Protein AF-A0A5B9QD52-F1 (afdb_monomer)

pLDDT: mean 87.2, std 7.4, range [59.88, 95.38]

Mean predicted aligned error: 6.41 Å

Foldseek 3Di:
DPDDPVRVVCVPDPDDDDDDDPPNVVVCVVVVVVVVLVCVLVPPDDDCVPQDPVNVVVSVVCVVPPDDDD

Sequence (70 aa):
MPPTEHQRFTRNVVMEVYLCDPYATWRKGANERTYGLLKQFFPKGPDFMQVSHREVARVEQVLNERPRKR

InterPro domains:
  IPR051917 Transposase/Integrase Enzymes [PTHR10948] (5-69)

Organism: NCBI:txid1400387

Radius of gyration: 16.49 Å; Cα contacts (8 Å, |Δi|>4): 13; chains: 1; bounding box: 37×35×3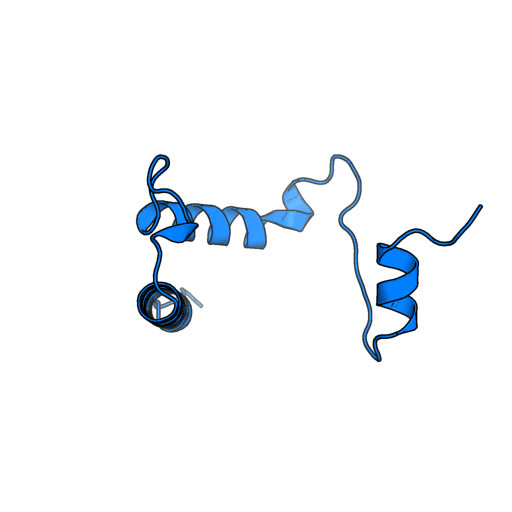3 Å

Solvent-accessible surface area (backbone atoms only — not comparable to full-atom values): 4683 Å² total; per-residue (Å²): 132,82,79,51,71,68,58,52,50,48,73,74,45,100,60,94,80,87,81,76,5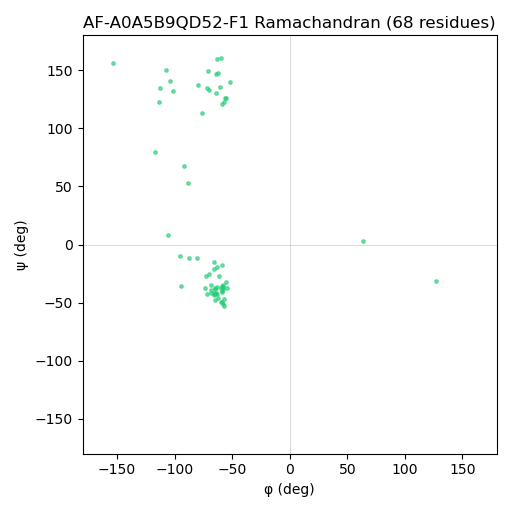9,87,92,43,65,75,80,41,48,68,58,53,53,52,52,57,54,50,41,75,79,54,54,94,82,71,60,70,86,74,58,48,72,68,56,52,53,52,52,51,49,55,63,70,70,48,88,71,90,126

Secondary structure (DSSP, 8-state):
-PPPHHHHHHHHSSS----PPTT-GGGGHHHHHHHHHHHHHS-SSS-GGGS-HHHHHHHHHHHHHSPPP-

Structure (mmCIF, N/CA/C/O backbone):
data_AF-A0A5B9QD52-F1
#
_entry.id   AF-A0A5B9QD52-F1
#
loop_
_atom_site.group_PDB
_atom_site.id
_atom_site.type_symbol
_atom_site.label_atom_id
_atom_site.label_alt_id
_atom_site.label_comp_id
_atom_site.label_asym_id
_atom_site.label_entity_id
_atom_site.label_seq_id
_atom_site.pdbx_PDB_ins_code
_atom_site.Cartn_x
_atom_site.Cartn_y
_atom_site.Cartn_z
_atom_site.occupancy
_atom_site.B_iso_or_equiv
_atom_site.auth_seq_id
_atom_site.auth_comp_id
_atom_site.auth_asym_id
_atom_site.auth_atom_id
_atom_site.pdbx_PDB_model_num
ATOM 1 N N . MET A 1 1 ? 22.177 -22.435 -7.803 1.00 68.88 1 MET A N 1
ATOM 2 C CA . MET A 1 1 ? 21.412 -21.677 -6.787 1.00 68.88 1 MET A CA 1
ATOM 3 C C . MET A 1 1 ? 19.971 -22.160 -6.794 1.00 68.88 1 MET A C 1
ATOM 5 O O . MET A 1 1 ? 19.456 -22.379 -7.887 1.00 68.88 1 MET A O 1
ATOM 9 N N . PRO A 1 2 ? 19.327 -22.343 -5.630 1.00 80.06 2 PRO A N 1
ATOM 10 C CA . PRO A 1 2 ? 17.888 -22.580 -5.585 1.00 80.06 2 PRO A CA 1
ATOM 11 C C . PRO A 1 2 ? 17.135 -21.369 -6.163 1.00 80.06 2 PRO A C 1
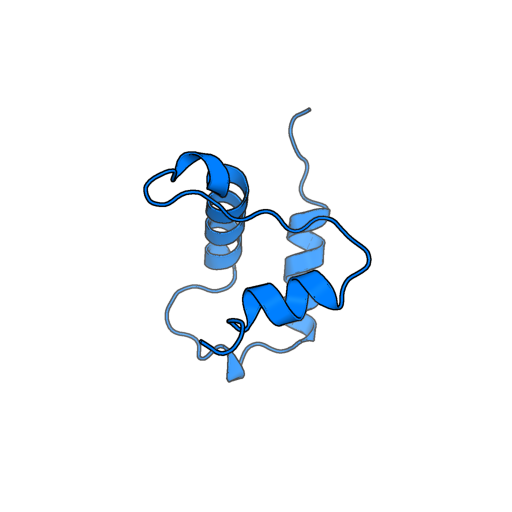ATOM 13 O O . PRO A 1 2 ? 17.618 -20.241 -6.028 1.00 80.06 2 PRO A O 1
ATOM 16 N N . PRO A 1 3 ? 15.974 -21.578 -6.810 1.00 80.50 3 PRO A N 1
ATOM 17 C CA . PRO A 1 3 ? 15.146 -20.471 -7.259 1.00 80.50 3 PRO A CA 1
ATOM 18 C C . PRO A 1 3 ? 14.726 -19.636 -6.051 1.00 80.50 3 PRO A C 1
ATOM 20 O O . PRO A 1 3 ? 14.334 -20.184 -5.016 1.00 80.50 3 PRO A O 1
ATOM 23 N N . THR A 1 4 ? 14.817 -18.319 -6.203 1.00 89.12 4 THR A N 1
ATOM 24 C CA . THR A 1 4 ? 14.330 -17.364 -5.200 1.00 89.12 4 THR A CA 1
ATOM 25 C C . THR A 1 4 ? 12.813 -17.493 -5.034 1.00 89.12 4 THR A C 1
ATOM 27 O O . THR A 1 4 ? 12.122 -17.978 -5.933 1.00 89.12 4 THR A O 1
ATOM 30 N N . GLU A 1 5 ? 12.265 -17.030 -3.911 1.00 87.81 5 GLU A N 1
ATOM 31 C CA . GLU A 1 5 ? 10.825 -17.154 -3.634 1.00 87.81 5 GLU A CA 1
ATOM 32 C C . GLU A 1 5 ? 9.945 -16.490 -4.705 1.00 87.81 5 GLU A C 1
ATOM 34 O O . GLU A 1 5 ? 8.933 -17.065 -5.104 1.00 87.81 5 GLU A O 1
ATOM 39 N N . HIS A 1 6 ? 10.361 -15.350 -5.276 1.00 86.44 6 HIS A N 1
ATOM 40 C CA . HIS A 1 6 ? 9.605 -14.729 -6.371 1.00 86.44 6 HIS A CA 1
ATOM 41 C C . HIS A 1 6 ? 9.593 -15.608 -7.632 1.00 86.44 6 HIS A C 1
ATOM 43 O O . HIS A 1 6 ? 8.567 -15.714 -8.290 1.00 86.44 6 HIS A O 1
ATOM 49 N N . GLN A 1 7 ? 10.696 -16.300 -7.945 1.00 87.69 7 GLN A N 1
ATOM 50 C CA . GLN A 1 7 ? 10.755 -17.224 -9.083 1.00 87.69 7 GLN A CA 1
ATOM 51 C C . GLN A 1 7 ? 9.877 -18.456 -8.859 1.00 87.69 7 GLN A C 1
ATOM 53 O O . GLN A 1 7 ? 9.287 -18.965 -9.811 1.00 87.69 7 GLN A O 1
ATOM 58 N N . ARG A 1 8 ? 9.780 -18.940 -7.613 1.00 90.44 8 ARG A N 1
ATOM 59 C CA . ARG A 1 8 ? 8.854 -20.021 -7.246 1.00 90.44 8 ARG A CA 1
ATOM 60 C C . ARG A 1 8 ? 7.406 -19.575 -7.420 1.00 90.44 8 ARG A C 1
ATOM 62 O O . ARG A 1 8 ? 6.639 -20.278 -8.065 1.00 90.44 8 ARG A O 1
ATOM 69 N N . PHE A 1 9 ? 7.062 -18.393 -6.911 1.00 89.81 9 PHE A N 1
ATOM 70 C CA . PHE A 1 9 ? 5.732 -17.808 -7.058 1.00 89.81 9 PHE A CA 1
ATOM 71 C C . PHE A 1 9 ? 5.339 -17.644 -8.530 1.00 89.81 9 PHE A C 1
ATOM 73 O O . PHE A 1 9 ? 4.304 -18.162 -8.936 1.00 89.81 9 PHE A O 1
ATOM 80 N N . THR A 1 10 ? 6.194 -17.019 -9.349 1.00 91.31 10 THR A N 1
ATOM 81 C CA . THR A 1 10 ? 5.920 -16.792 -10.778 1.00 91.31 10 THR A CA 1
ATOM 82 C C . THR A 1 10 ? 5.678 -18.091 -11.544 1.00 91.31 10 THR A C 1
ATOM 84 O O . THR A 1 10 ? 4.834 -18.122 -12.429 1.00 91.31 10 THR A O 1
ATOM 87 N N . ARG A 1 11 ? 6.377 -19.182 -11.204 1.00 91.50 11 ARG A N 1
ATOM 88 C CA . ARG A 1 11 ? 6.163 -20.492 -11.846 1.00 91.50 11 ARG A CA 1
ATOM 89 C C . ARG A 1 11 ? 4.827 -21.141 -11.482 1.00 91.50 11 ARG A C 1
ATOM 91 O O . ARG A 1 11 ? 4.347 -21.970 -12.245 1.00 91.50 11 ARG A O 1
ATOM 98 N N . ASN A 1 12 ? 4.262 -20.796 -10.328 1.00 93.75 12 ASN A N 1
ATOM 99 C CA . ASN A 1 12 ? 3.061 -21.432 -9.789 1.00 93.75 12 ASN A CA 1
ATOM 100 C C . ASN A 1 12 ? 1.768 -20.682 -10.140 1.00 93.75 12 ASN A C 1
ATOM 102 O O . ASN A 1 12 ? 0.682 -21.203 -9.893 1.00 93.75 12 ASN A O 1
ATOM 106 N N . VAL A 1 13 ? 1.863 -19.469 -10.688 1.00 92.50 13 VAL A N 1
ATOM 107 C CA . VAL A 1 13 ? 0.701 -18.660 -11.066 1.00 92.50 13 VAL A CA 1
ATOM 108 C C . VAL A 1 13 ? 0.492 -18.675 -12.576 1.00 92.50 13 VAL A C 1
ATOM 110 O O . VAL A 1 13 ? 1.437 -18.581 -13.352 1.00 92.50 13 VAL A O 1
ATOM 113 N N . VAL A 1 14 ? -0.768 -18.746 -13.006 1.00 93.69 14 VAL A N 1
ATOM 114 C CA . VAL A 1 14 ? -1.149 -18.659 -14.426 1.00 93.69 14 VAL A CA 1
ATOM 115 C C . VAL A 1 14 ? -1.367 -17.188 -14.806 1.00 93.69 14 VAL A C 1
ATOM 117 O O . VAL A 1 14 ? -2.439 -16.794 -15.255 1.00 93.69 14 VAL A O 1
ATOM 120 N N . MET A 1 15 ? -0.376 -16.339 -14.526 1.00 93.25 15 MET A N 1
ATOM 121 C CA . MET A 1 15 ? -0.404 -14.910 -14.850 1.00 93.25 15 MET A CA 1
ATOM 122 C C . MET A 1 15 ? 1.010 -14.356 -15.023 1.00 93.25 15 MET A C 1
ATOM 124 O O . MET A 1 15 ? 1.972 -14.882 -14.461 1.00 93.25 15 MET A O 1
ATOM 128 N N . GLU A 1 16 ? 1.133 -13.265 -15.773 1.00 90.62 16 GLU A N 1
ATOM 129 C CA . GLU A 1 16 ? 2.402 -12.558 -15.918 1.00 90.62 16 GLU A CA 1
ATOM 130 C C . GLU A 1 16 ? 2.766 -11.824 -14.622 1.00 90.62 16 GLU A C 1
ATOM 132 O O . GLU A 1 16 ? 1.942 -11.141 -14.010 1.00 90.62 16 GLU A O 1
ATOM 137 N N . VAL A 1 17 ? 4.025 -11.955 -14.205 1.00 90.38 17 VAL A N 1
ATOM 138 C CA . VAL A 1 17 ? 4.559 -11.299 -13.008 1.00 90.38 17 VAL A CA 1
ATOM 139 C C . VAL A 1 17 ? 5.605 -10.281 -13.431 1.00 90.38 17 VAL A C 1
ATOM 141 O O . VAL A 1 17 ? 6.609 -10.631 -14.049 1.00 90.38 17 VAL A O 1
ATOM 144 N N . TYR A 1 18 ? 5.397 -9.023 -13.046 1.00 87.62 18 TYR A N 1
ATOM 145 C CA . TYR A 1 18 ? 6.305 -7.922 -13.350 1.00 87.62 18 TYR A CA 1
ATOM 146 C C . TYR A 1 18 ? 6.967 -7.397 -12.078 1.00 87.62 18 TYR A C 1
ATOM 148 O O . TYR A 1 18 ? 6.304 -7.138 -11.074 1.00 87.62 18 TYR A O 1
ATOM 156 N N . LEU A 1 19 ? 8.281 -7.183 -12.140 1.00 88.06 19 LEU A N 1
ATOM 157 C CA . LEU A 1 19 ? 9.050 -6.515 -11.092 1.00 88.06 19 LEU A CA 1
ATOM 158 C C . LEU A 1 19 ? 9.461 -5.117 -11.552 1.00 88.06 19 LEU A C 1
ATOM 160 O O . LEU A 1 19 ? 9.639 -4.863 -12.746 1.00 88.06 19 LEU A O 1
ATOM 164 N N . CYS A 1 20 ? 9.588 -4.202 -10.594 1.00 88.44 20 CYS A N 1
ATOM 165 C CA . CYS A 1 20 ? 10.127 -2.871 -10.850 1.00 88.44 20 CYS A CA 1
ATOM 166 C C . CYS A 1 20 ? 11.651 -2.932 -10.909 1.00 88.44 20 CYS A C 1
ATOM 168 O O . CYS A 1 20 ? 12.269 -3.561 -10.048 1.00 88.44 20 CYS A O 1
ATOM 170 N N . ASP A 1 21 ? 12.242 -2.237 -11.879 1.00 88.88 21 ASP A N 1
ATOM 171 C CA . AS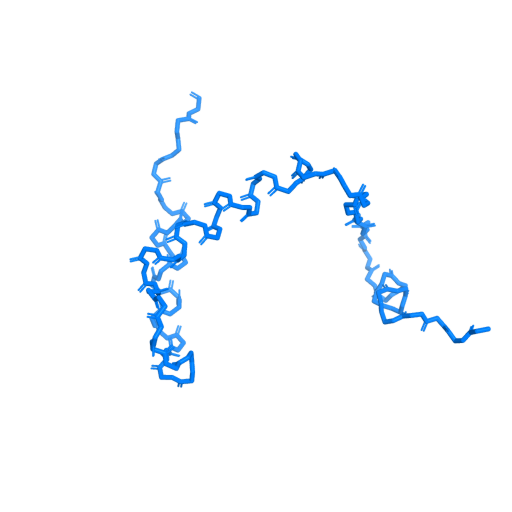P A 1 21 ? 13.696 -2.144 -11.974 1.00 88.88 21 ASP A CA 1
ATOM 172 C C . ASP A 1 21 ? 14.265 -1.407 -10.753 1.00 88.88 21 ASP A C 1
ATOM 174 O O . ASP A 1 21 ? 13.630 -0.476 -10.228 1.00 88.88 21 ASP A O 1
ATOM 178 N N . PRO A 1 22 ? 15.470 -1.786 -10.293 1.00 87.12 22 PRO A N 1
ATOM 179 C CA . PRO A 1 22 ? 16.191 -1.013 -9.296 1.00 87.12 22 PRO A CA 1
ATOM 180 C C . PRO A 1 22 ? 16.292 0.454 -9.725 1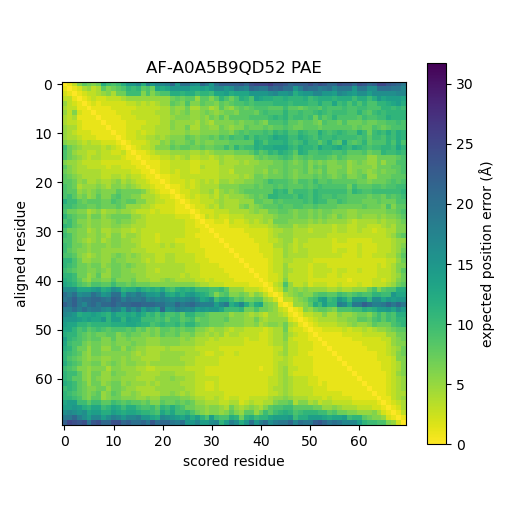.00 87.12 22 PRO A C 1
ATOM 182 O O . PRO A 1 22 ? 16.502 0.756 -10.896 1.00 87.12 22 PRO A O 1
ATOM 185 N N . TYR A 1 23 ? 16.134 1.370 -8.769 1.00 84.62 23 TYR A N 1
ATOM 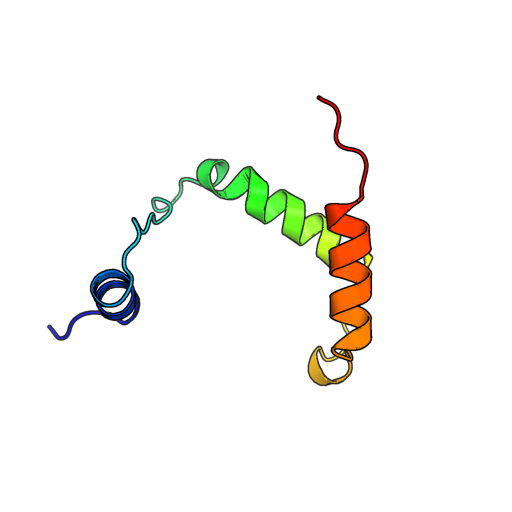186 C CA . TYR A 1 23 ? 16.202 2.824 -8.987 1.00 84.62 23 TYR A CA 1
ATOM 187 C C . TYR A 1 23 ? 15.117 3.422 -9.909 1.00 84.62 23 TYR A C 1
ATOM 189 O O . TYR A 1 23 ? 15.082 4.637 -10.087 1.00 84.62 23 TYR A O 1
ATOM 197 N N . ALA A 1 24 ? 14.162 2.625 -10.403 1.00 87.06 24 ALA A N 1
ATOM 198 C CA . ALA A 1 24 ? 13.024 3.104 -11.187 1.00 87.06 24 ALA A CA 1
ATOM 199 C C . ALA A 1 24 ? 11.802 3.419 -10.308 1.00 87.06 24 ALA A C 1
ATOM 201 O O . ALA A 1 24 ? 10.776 2.734 -10.349 1.00 87.06 24 ALA A O 1
ATOM 202 N N . THR A 1 25 ? 11.902 4.459 -9.475 1.00 79.31 25 THR A N 1
ATOM 203 C CA . THR A 1 25 ? 10.837 4.850 -8.525 1.00 79.31 25 THR A CA 1
ATOM 204 C C . THR A 1 25 ? 9.507 5.161 -9.217 1.00 79.31 25 THR A C 1
ATOM 206 O O . THR A 1 25 ? 8.451 4.770 -8.720 1.00 79.31 25 THR A O 1
ATOM 209 N N . TRP A 1 26 ? 9.537 5.743 -10.420 1.00 84.75 26 TRP A N 1
ATOM 210 C CA . TRP A 1 26 ? 8.337 6.091 -11.190 1.00 84.75 26 TRP A CA 1
ATOM 211 C C . TRP A 1 26 ? 7.459 4.883 -11.559 1.00 84.75 26 TRP A C 1
ATOM 213 O O . TRP A 1 26 ? 6.240 5.030 -11.657 1.00 84.75 26 TRP A O 1
ATOM 223 N N . ARG A 1 27 ? 8.029 3.670 -11.691 1.00 89.06 27 ARG A N 1
ATOM 224 C CA . ARG A 1 27 ? 7.260 2.436 -11.965 1.00 89.06 27 ARG A CA 1
ATOM 225 C C . ARG A 1 27 ? 6.336 2.044 -10.804 1.00 89.06 27 ARG A C 1
ATOM 227 O O . ARG A 1 27 ? 5.418 1.255 -10.997 1.00 89.06 27 ARG A O 1
ATOM 234 N N . LYS A 1 28 ? 6.546 2.623 -9.615 1.00 88.25 28 LYS A N 1
ATOM 235 C CA . LYS A 1 28 ? 5.758 2.385 -8.395 1.00 88.25 28 LYS A CA 1
ATOM 236 C C . LYS A 1 28 ? 4.818 3.534 -8.036 1.00 88.25 28 LYS A C 1
ATOM 238 O O . LYS A 1 28 ? 4.204 3.477 -6.973 1.00 88.25 28 LYS A O 1
ATOM 243 N N . GLY A 1 29 ? 4.653 4.544 -8.893 1.00 89.12 29 GLY A N 1
ATOM 244 C CA . GLY A 1 29 ? 3.891 5.753 -8.549 1.00 89.12 29 GLY A CA 1
ATOM 245 C C . GLY A 1 29 ? 2.462 5.477 -8.060 1.00 89.12 29 GLY A C 1
ATOM 246 O O . GLY A 1 29 ? 1.996 6.098 -7.106 1.00 89.12 29 GLY A O 1
ATOM 247 N N . ALA A 1 30 ? 1.777 4.488 -8.645 1.00 87.56 30 ALA A N 1
ATOM 248 C CA . ALA A 1 30 ? 0.453 4.069 -8.182 1.00 87.56 30 ALA A CA 1
ATOM 249 C C . ALA A 1 30 ? 0.489 3.459 -6.769 1.00 87.56 30 ALA A C 1
ATOM 251 O O . ALA A 1 30 ? -0.344 3.805 -5.932 1.00 87.56 30 ALA A O 1
ATOM 252 N N . ASN A 1 31 ? 1.479 2.611 -6.482 1.00 88.75 31 ASN A N 1
ATOM 253 C CA . ASN A 1 31 ? 1.645 1.976 -5.174 1.00 88.75 31 ASN A CA 1
ATOM 254 C C . ASN A 1 31 ? 1.983 3.013 -4.098 1.00 88.75 31 ASN A C 1
ATOM 256 O O . ASN A 1 31 ? 1.404 2.987 -3.014 1.00 88.75 31 ASN A O 1
ATOM 260 N N . GLU A 1 32 ? 2.877 3.956 -4.404 1.00 91.38 32 GLU A N 1
ATOM 261 C CA . GLU A 1 32 ? 3.263 5.035 -3.488 1.00 91.38 32 GLU A CA 1
ATOM 262 C C . GLU A 1 32 ? 2.081 5.960 -3.178 1.00 91.38 32 GLU A C 1
ATOM 264 O O . GLU A 1 32 ? 1.837 6.288 -2.014 1.00 91.38 32 GLU A O 1
ATOM 269 N N . ARG A 1 33 ? 1.280 6.300 -4.196 1.00 90.44 33 ARG A N 1
ATOM 270 C CA . ARG A 1 33 ? 0.029 7.045 -4.018 1.00 90.44 33 ARG A CA 1
ATOM 271 C C . ARG A 1 33 ? -0.939 6.301 -3.099 1.00 90.44 33 ARG A C 1
ATOM 273 O O . ARG A 1 33 ? -1.451 6.905 -2.160 1.00 90.44 33 ARG A O 1
ATOM 280 N N . THR A 1 34 ? -1.187 5.014 -3.343 1.00 90.50 34 THR A N 1
ATOM 281 C CA . THR A 1 34 ? -2.097 4.201 -2.517 1.00 90.50 34 THR A CA 1
ATOM 282 C C . THR A 1 34 ? -1.596 4.073 -1.081 1.00 90.50 34 THR A C 1
ATOM 284 O O . THR A 1 34 ? -2.368 4.257 -0.144 1.00 90.50 34 THR A O 1
ATOM 287 N N . TYR A 1 35 ? -0.296 3.849 -0.884 1.00 89.69 35 TYR A N 1
ATOM 288 C CA . TYR A 1 35 ? 0.299 3.773 0.448 1.00 89.69 35 T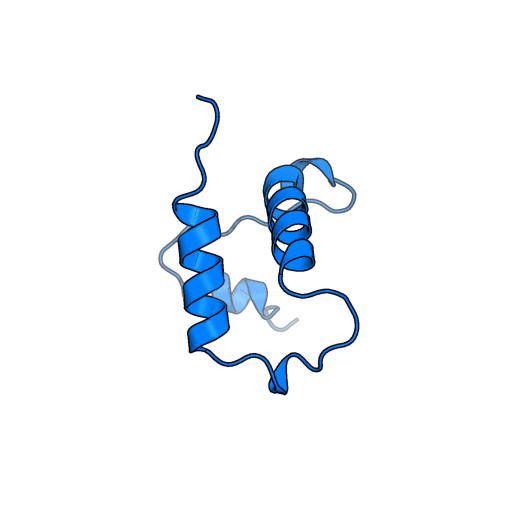YR A CA 1
ATOM 289 C C . TYR A 1 35 ? 0.179 5.094 1.222 1.00 89.69 35 TYR A C 1
ATOM 291 O O . TYR A 1 35 ? -0.090 5.093 2.423 1.00 89.69 35 TYR A O 1
ATOM 299 N N . GLY A 1 36 ? 0.307 6.232 0.532 1.00 90.81 36 GLY A N 1
ATOM 300 C CA . GLY A 1 36 ? 0.034 7.549 1.109 1.00 90.81 36 GLY A CA 1
ATOM 301 C C . GLY A 1 36 ? -1.407 7.699 1.607 1.00 90.81 36 GLY A C 1
ATOM 302 O O . GLY A 1 36 ? -1.621 8.292 2.661 1.00 90.81 36 GLY A O 1
ATOM 303 N N . LEU A 1 37 ? -2.384 7.121 0.901 1.00 91.88 37 LEU A N 1
ATOM 304 C CA . LEU A 1 37 ? -3.784 7.119 1.334 1.00 91.88 37 LEU A CA 1
ATOM 305 C C . LEU A 1 37 ? -4.018 6.198 2.529 1.00 91.88 37 LEU A C 1
ATOM 307 O O . LEU A 1 37 ? -4.683 6.602 3.475 1.00 91.88 37 LEU A O 1
ATOM 311 N N . LEU A 1 38 ? -3.428 5.002 2.532 1.00 90.94 38 LEU A N 1
ATOM 312 C CA . LEU A 1 38 ? -3.529 4.073 3.662 1.00 90.94 38 LEU A CA 1
ATOM 313 C C . LEU A 1 38 ? -3.011 4.698 4.964 1.00 90.94 38 LEU A C 1
ATOM 315 O O . LEU A 1 38 ? -3.636 4.544 6.010 1.00 90.94 38 LEU A O 1
ATOM 319 N N . LYS A 1 39 ? -1.928 5.482 4.899 1.00 90.00 39 LYS A N 1
ATOM 320 C CA . LYS A 1 39 ? -1.381 6.206 6.059 1.00 90.00 39 LYS A CA 1
ATOM 321 C C . LYS A 1 39 ? -2.312 7.263 6.659 1.00 90.00 39 LYS A C 1
ATOM 323 O O . LYS A 1 39 ? -2.089 7.659 7.797 1.00 90.00 39 LYS A O 1
ATOM 328 N N . GLN A 1 40 ? -3.318 7.735 5.921 1.00 90.56 40 GLN A N 1
ATOM 329 C CA . GLN A 1 40 ? -4.328 8.654 6.462 1.00 90.56 40 GLN A CA 1
ATOM 330 C C . GLN A 1 40 ? -5.297 7.936 7.409 1.00 90.56 40 GLN A C 1
ATOM 332 O O . GLN A 1 40 ? -5.834 8.566 8.313 1.00 90.56 40 GLN A O 1
ATOM 337 N N . PHE A 1 41 ? -5.499 6.628 7.213 1.00 89.94 41 PHE A N 1
ATOM 338 C CA . PHE A 1 41 ? -6.352 5.787 8.057 1.00 89.94 41 PHE A CA 1
ATOM 339 C C . PHE A 1 41 ? -5.561 5.078 9.155 1.00 89.94 41 PHE A C 1
ATOM 341 O O . PHE A 1 41 ? -6.044 4.946 10.273 1.00 89.94 41 PHE A O 1
ATOM 348 N N . PHE A 1 42 ? -4.332 4.670 8.843 1.00 88.75 42 PHE A N 1
ATOM 349 C CA . PHE A 1 42 ? -3.431 3.983 9.760 1.00 88.75 42 PHE A CA 1
ATOM 350 C C . PHE A 1 42 ? -2.181 4.849 9.980 1.00 88.75 42 PHE A C 1
ATOM 352 O O . PHE A 1 42 ? -1.157 4.633 9.316 1.00 88.75 42 PHE A O 1
ATOM 359 N N . PRO A 1 43 ? -2.255 5.882 10.848 1.00 80.12 43 PRO A N 1
ATOM 360 C CA . PRO A 1 43 ? -1.091 6.698 11.179 1.00 80.12 43 PRO A CA 1
ATOM 361 C C . PRO A 1 43 ? 0.010 5.820 11.783 1.00 80.12 43 PRO A C 1
ATOM 363 O O . PRO A 1 43 ? -0.248 4.715 12.240 1.00 80.12 43 PRO A O 1
ATOM 366 N N . LYS A 1 44 ? 1.265 6.276 11.782 1.00 71.25 44 LYS A N 1
ATOM 367 C CA . LYS A 1 44 ? 2.354 5.519 12.424 1.00 71.25 44 LYS A CA 1
ATOM 368 C C . LYS A 1 44 ? 2.107 5.434 13.936 1.00 71.25 44 LYS A C 1
ATOM 370 O O . LYS A 1 44 ? 1.903 6.473 14.553 1.00 71.25 44 LYS A O 1
ATOM 375 N N . GLY A 1 45 ? 2.196 4.240 14.524 1.00 71.12 45 GLY A N 1
ATOM 376 C CA . GLY A 1 45 ? 2.118 4.056 15.982 1.00 71.12 45 GLY A CA 1
ATOM 377 C C . GLY A 1 45 ? 1.102 3.036 16.521 1.00 71.12 45 GLY A C 1
ATOM 378 O O . GLY A 1 45 ? 1.422 2.433 17.541 1.00 71.12 45 GLY A O 1
ATOM 379 N N . PRO A 1 46 ? -0.063 2.775 15.895 1.00 63.78 46 PRO A N 1
ATOM 380 C CA . PRO A 1 46 ? -0.872 1.629 16.260 1.00 63.78 46 PRO A CA 1
ATOM 381 C C . PRO A 1 46 ? -0.152 0.362 15.804 1.00 63.78 46 PRO A C 1
ATOM 383 O O . PRO A 1 46 ? 0.339 0.270 14.676 1.00 63.78 46 PRO A O 1
ATOM 386 N N . ASP A 1 47 ? -0.082 -0.610 16.704 1.00 74.12 47 ASP A N 1
ATOM 387 C CA . ASP A 1 47 ? 0.272 -1.970 16.342 1.00 74.12 47 ASP A CA 1
ATOM 388 C C . ASP A 1 47 ? -0.756 -2.461 15.314 1.00 74.12 47 ASP A C 1
ATOM 390 O O . ASP A 1 47 ? -1.957 -2.471 15.592 1.00 74.12 47 ASP A O 1
ATOM 394 N N . PHE A 1 48 ? -0.310 -2.846 14.115 1.00 79.06 48 PHE A N 1
ATOM 395 C CA . PHE A 1 48 ? -1.204 -3.388 13.088 1.00 79.06 48 PHE A CA 1
ATOM 396 C C . PHE A 1 48 ? -1.944 -4.645 13.572 1.00 79.06 48 PHE A C 1
ATOM 398 O O . PHE A 1 48 ? -2.983 -4.977 13.012 1.00 79.06 48 PHE A O 1
ATOM 405 N N . MET A 1 49 ? -1.472 -5.298 14.641 1.00 81.50 49 MET A N 1
ATOM 406 C CA . MET A 1 49 ? -2.191 -6.385 15.312 1.00 81.50 49 MET A CA 1
ATOM 407 C C . MET A 1 49 ? -3.496 -5.934 15.981 1.00 81.50 49 MET A C 1
ATOM 409 O O . MET A 1 49 ? -4.376 -6.756 16.218 1.00 81.50 49 MET A O 1
ATOM 413 N N . GLN A 1 50 ? -3.648 -4.642 16.278 1.00 83.56 50 GLN A N 1
ATOM 414 C CA . GLN A 1 50 ? -4.880 -4.072 16.834 1.00 83.56 50 GLN A CA 1
ATOM 415 C C . GLN A 1 50 ? -5.874 -3.648 15.746 1.00 83.56 50 GLN A C 1
ATOM 417 O O . GLN A 1 50 ? -7.037 -3.378 16.047 1.00 83.56 50 GLN A O 1
ATOM 422 N N . VAL A 1 51 ? -5.444 -3.609 14.480 1.00 87.50 51 VAL A N 1
ATOM 423 C CA . VAL A 1 51 ? -6.323 -3.284 13.358 1.00 87.50 51 VAL A CA 1
ATOM 424 C C . VAL A 1 51 ? -7.189 -4.499 13.049 1.00 87.50 51 VAL A C 1
ATOM 426 O O . VAL A 1 51 ? -6.715 -5.541 12.599 1.00 87.50 51 VAL A O 1
ATOM 429 N N . SER A 1 52 ? -8.492 -4.365 13.278 1.00 91.50 52 SER A N 1
ATOM 430 C CA . SER A 1 52 ? -9.430 -5.450 12.994 1.00 91.50 52 SER A CA 1
ATOM 431 C C . SER A 1 52 ? -9.609 -5.659 11.486 1.00 91.50 52 SER A C 1
ATOM 433 O O . SER A 1 52 ? -9.618 -4.705 10.708 1.00 91.50 52 SER A O 1
ATOM 435 N N . HIS A 1 53 ? -9.882 -6.896 11.058 1.00 92.56 53 HIS A N 1
ATOM 436 C CA . HIS A 1 53 ? -10.225 -7.177 9.655 1.00 92.56 53 HIS A CA 1
ATOM 437 C C . HIS A 1 53 ? -11.418 -6.350 9.146 1.00 92.56 53 HIS A C 1
ATOM 439 O O . HIS A 1 53 ? -11.458 -5.974 7.977 1.00 92.56 53 HIS A O 1
ATOM 445 N N . ARG A 1 54 ? -12.378 -6.023 10.024 1.00 94.44 54 ARG A N 1
ATOM 446 C CA . ARG A 1 54 ? -13.520 -5.157 9.683 1.00 94.44 54 ARG A CA 1
ATOM 447 C C . ARG A 1 54 ? -13.082 -3.735 9.355 1.00 94.44 54 ARG A C 1
ATOM 449 O O . ARG A 1 54 ? -13.635 -3.114 8.453 1.00 94.44 54 ARG A O 1
ATOM 456 N N . GLU A 1 55 ? -12.099 -3.220 10.084 1.00 92.19 55 GLU A N 1
ATOM 457 C CA . GLU A 1 55 ? -11.547 -1.895 9.833 1.00 92.19 55 GLU A CA 1
ATOM 458 C C . GLU A 1 55 ? -10.785 -1.847 8.509 1.00 92.19 55 GLU A C 1
ATOM 460 O O . GLU A 1 55 ? -10.991 -0.911 7.736 1.00 92.19 55 GLU A O 1
ATOM 465 N N . VAL A 1 56 ? -9.997 -2.885 8.203 1.00 93.19 56 VAL A N 1
ATOM 466 C CA . VAL A 1 56 ? -9.334 -3.030 6.896 1.00 93.19 56 VAL A CA 1
ATOM 467 C C . VAL A 1 56 ? -10.364 -3.015 5.767 1.00 93.19 56 VAL A C 1
ATOM 469 O O . VAL A 1 56 ? -10.269 -2.171 4.880 1.00 93.19 56 VAL A O 1
ATOM 472 N N . ALA A 1 57 ? -11.396 -3.862 5.843 1.00 95.38 57 ALA A N 1
ATOM 473 C CA . ALA A 1 57 ? -12.434 -3.949 4.814 1.00 95.38 57 ALA A CA 1
ATOM 474 C C . ALA A 1 57 ? -13.170 -2.613 4.604 1.00 95.38 57 ALA A C 1
ATOM 476 O O . ALA A 1 57 ? -13.436 -2.205 3.473 1.00 95.38 57 ALA A O 1
ATOM 477 N N . ARG A 1 58 ? -13.452 -1.883 5.692 1.00 95.00 58 ARG A N 1
ATOM 478 C CA . ARG A 1 58 ? -14.061 -0.548 5.621 1.00 95.00 58 ARG A CA 1
ATOM 479 C C . ARG A 1 58 ? -13.159 0.445 4.886 1.00 95.00 58 ARG A C 1
ATOM 481 O O . ARG A 1 58 ? -13.641 1.203 4.048 1.00 95.00 58 ARG A O 1
ATOM 488 N N . VAL A 1 59 ? -11.864 0.468 5.204 1.00 93.56 59 VAL A N 1
ATOM 489 C CA . VAL A 1 59 ? -10.902 1.371 4.552 1.00 93.56 59 VAL A CA 1
ATOM 490 C C . VAL A 1 59 ? -10.733 1.010 3.076 1.00 93.56 59 VAL A C 1
ATOM 492 O O . VAL A 1 59 ? -10.729 1.907 2.235 1.00 93.56 59 VAL A O 1
ATOM 495 N N . GLU A 1 60 ? -10.662 -0.278 2.741 1.00 94.50 60 GLU A N 1
ATOM 496 C CA . GLU A 1 60 ? -10.622 -0.752 1.353 1.00 94.50 60 GLU A CA 1
ATOM 497 C C . GLU A 1 60 ? -11.834 -0.271 0.551 1.00 94.50 60 GLU A C 1
ATOM 499 O O . GLU A 1 60 ? -11.666 0.276 -0.541 1.00 94.50 60 GLU A O 1
ATOM 504 N N . GLN A 1 61 ? -13.043 -0.405 1.104 1.00 95.12 61 GLN A N 1
ATOM 505 C CA . GLN A 1 61 ? -14.265 0.065 0.456 1.00 95.12 61 GLN A CA 1
ATOM 506 C C . GLN A 1 61 ? -14.212 1.576 0.192 1.00 95.12 61 GLN A C 1
ATOM 508 O O . GLN A 1 61 ? -14.405 2.010 -0.944 1.00 95.12 61 GLN A O 1
ATOM 513 N N . VAL A 1 62 ? -13.851 2.374 1.201 1.00 94.56 62 VAL A N 1
ATOM 514 C CA . VAL A 1 62 ? -13.724 3.836 1.067 1.00 94.56 62 VAL A CA 1
ATOM 515 C C . VAL A 1 62 ? -12.698 4.221 -0.004 1.00 94.56 62 VAL A C 1
ATOM 517 O O . VAL A 1 62 ? -12.929 5.151 -0.779 1.00 94.56 62 VAL A O 1
ATOM 520 N N . LEU A 1 63 ? -11.560 3.524 -0.073 1.00 92.62 63 LEU A N 1
ATOM 521 C CA . LEU A 1 63 ? -10.528 3.793 -1.076 1.00 92.62 63 LEU A CA 1
ATOM 522 C C . LEU A 1 63 ? -10.977 3.421 -2.494 1.00 92.62 63 LEU A C 1
ATOM 524 O O . LEU A 1 63 ? -10.674 4.165 -3.431 1.00 92.62 63 LEU A O 1
ATOM 528 N N . ASN A 1 64 ? -11.700 2.310 -2.650 1.00 91.50 64 ASN A N 1
ATOM 529 C CA . ASN A 1 64 ? -12.190 1.825 -3.940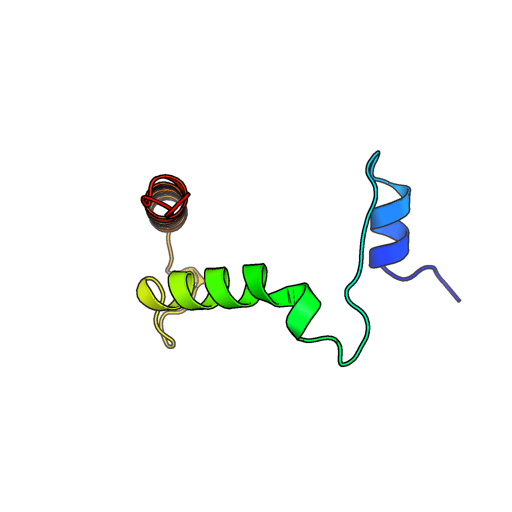 1.00 91.50 64 ASN A CA 1
ATOM 530 C C . ASN A 1 64 ? -13.356 2.665 -4.485 1.00 91.50 64 ASN A C 1
ATOM 532 O O . ASN A 1 64 ? -13.408 2.927 -5.688 1.00 91.50 64 ASN A O 1
ATOM 536 N N . GLU A 1 65 ? -14.254 3.125 -3.614 1.00 93.69 65 GLU A N 1
ATOM 537 C CA . GLU A 1 65 ? -15.408 3.965 -3.969 1.00 93.69 65 GLU A CA 1
ATOM 538 C C . GLU A 1 65 ? -15.041 5.442 -4.148 1.00 93.69 65 GLU A C 1
ATOM 540 O O . GLU A 1 65 ? -15.832 6.230 -4.674 1.00 93.69 65 GLU A O 1
ATOM 545 N N . ARG A 1 66 ? -13.828 5.841 -3.745 1.00 89.06 66 ARG A N 1
ATOM 546 C CA . ARG A 1 66 ? -13.372 7.223 -3.860 1.00 89.06 66 ARG A CA 1
ATOM 547 C C . ARG A 1 66 ? -13.474 7.710 -5.315 1.00 89.06 66 ARG A C 1
ATOM 5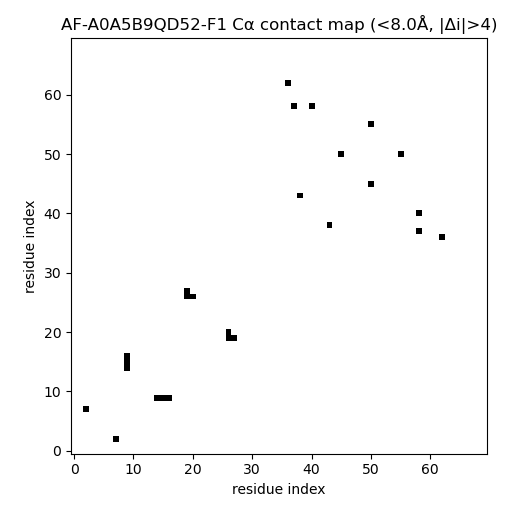49 O O . ARG A 1 66 ? -12.833 7.126 -6.198 1.00 89.06 66 ARG A O 1
ATOM 556 N N . PRO A 1 67 ? -14.159 8.840 -5.579 1.00 86.75 67 PRO A N 1
ATOM 557 C CA . PRO A 1 67 ? -14.238 9.408 -6.916 1.00 86.75 67 PRO A CA 1
ATOM 558 C C . PRO A 1 67 ? -12.839 9.694 -7.470 1.00 86.75 67 PRO A C 1
ATOM 560 O O . PRO A 1 67 ? -12.046 10.430 -6.873 1.00 86.75 67 PRO A O 1
ATOM 563 N N . ARG A 1 68 ? -12.519 9.103 -8.622 1.00 82.81 68 ARG A N 1
ATOM 564 C CA . ARG A 1 68 ? -11.287 9.386 -9.367 1.00 82.81 68 ARG A CA 1
ATOM 565 C C . ARG A 1 68 ? -11.630 10.319 -10.520 1.00 82.81 68 ARG A C 1
ATOM 567 O O . ARG A 1 68 ? -12.580 10.047 -11.250 1.00 82.81 68 ARG A O 1
ATOM 574 N N . LYS A 1 69 ? -10.855 11.397 -10.690 1.00 72.69 69 LYS A N 1
ATOM 575 C CA . LYS A 1 69 ? -10.901 12.184 -11.930 1.00 72.69 69 LYS A CA 1
ATOM 576 C C . LYS A 1 69 ? -10.609 11.234 -13.096 1.00 72.69 69 LYS A C 1
ATOM 578 O O . LYS A 1 69 ? -9.620 10.501 -13.032 1.00 72.69 69 LYS A O 1
ATOM 583 N N . ARG A 1 70 ? -11.511 11.213 -14.073 1.00 59.88 70 ARG A N 1
ATOM 584 C CA . ARG A 1 70 ? -11.285 10.620 -15.391 1.00 59.88 70 ARG A CA 1
ATOM 585 C C . ARG A 1 70 ? -10.740 11.693 -16.317 1.00 59.88 70 ARG A C 1
ATOM 587 O O . ARG A 1 70 ? -11.098 12.870 -16.084 1.00 59.88 70 ARG A O 1
#